Protein AF-A0A1E5II58-F1 (afdb_monomer)

Organism: Endomicrobium trichonymphae (NCBI:txid1408204)

Radius of gyration: 12.89 Å; Cα contacts (8 Å, |Δi|>4): 101; chains: 1; bounding box: 31×24×28 Å

Foldseek 3Di:
DLVVLVVCLVVDDAAAEDEDQDPPDDQVNSCVSSVHNYWYKYWHWDPCVVVLDIDIDIDTDPSDDPVNVVVVVVVNNRD

Mean predicted aligned error: 4.3 Å

Sequence (79 aa):
MLEVFDEMKNFVKMKTIIIPIASGITTRFIEDNIQKNVLAIRAMLDIPSLVLSVATVLCKWRLVSNEQLQKAERLFSAI

Solvent-accessible surface area (backbone atoms only — not comparable to full-atom values): 4736 Å² total; per-residue (Å²): 111,68,64,58,41,65,69,42,39,83,73,62,56,82,70,39,76,45,67,50,62,62,83,95,68,51,56,63,59,54,44,72,63,45,73,54,74,56,27,35,34,37,35,46,66,53,81,44,43,83,73,56,64,40,75,74,46,78,47,74,33,93,84,47,50,71,71,59,49,50,54,51,50,59,60,54,69,77,52

pLDDT: mean 87.39, std 6.29, range [63.03, 95.88]

Structure (mmCIF, N/CA/C/O backbone):
data_AF-A0A1E5II58-F1
#
_entry.id   AF-A0A1E5II58-F1
#
loop_
_atom_site.group_PDB
_atom_site.id
_atom_site.type_symbol
_atom_site.label_atom_id
_atom_site.label_alt_id
_atom_site.label_comp_id
_atom_site.label_asym_id
_atom_site.label_entity_id
_atom_site.label_seq_id
_atom_site.pdbx_PDB_ins_code
_atom_site.Cartn_x
_atom_site.Cartn_y
_atom_site.Cartn_z
_atom_site.occupancy
_atom_site.B_iso_or_equiv
_atom_site.auth_seq_id
_atom_site.auth_comp_id
_atom_site.auth_asym_id
_atom_site.auth_atom_id
_atom_site.pdbx_PDB_model_num
ATOM 1 N N . MET A 1 1 ? -14.383 -9.545 -9.760 1.00 63.03 1 MET A N 1
ATOM 2 C CA . MET A 1 1 ? -13.721 -8.515 -8.912 1.00 63.03 1 MET A CA 1
ATOM 3 C C . MET A 1 1 ? -14.533 -8.218 -7.658 1.00 63.03 1 MET A C 1
ATOM 5 O O . MET A 1 1 ? -13.957 -8.275 -6.583 1.00 63.03 1 MET A O 1
ATOM 9 N N . LEU A 1 2 ? -15.844 -7.966 -7.772 1.00 76.38 2 LEU A N 1
ATOM 10 C CA . LEU A 1 2 ? -16.745 -7.892 -6.610 1.00 76.38 2 LEU A CA 1
ATOM 11 C C . LEU A 1 2 ? -16.723 -9.181 -5.768 1.00 76.38 2 LEU A C 1
ATOM 13 O O . LEU A 1 2 ? -16.607 -9.101 -4.555 1.00 76.38 2 LEU A O 1
ATOM 17 N N . GLU A 1 3 ? -16.685 -10.346 -6.421 1.00 85.19 3 GLU A N 1
ATOM 18 C CA . GLU A 1 3 ? -16.582 -11.661 -5.760 1.00 85.19 3 GLU A CA 1
ATOM 19 C C . GLU A 1 3 ? -15.389 -11.767 -4.798 1.00 85.19 3 GLU A C 1
ATOM 21 O O . GLU A 1 3 ? -15.542 -12.230 -3.675 1.00 85.19 3 GLU A O 1
ATOM 26 N N . VAL A 1 4 ? -14.216 -11.244 -5.180 1.00 87.50 4 VAL A N 1
ATOM 27 C CA . VAL A 1 4 ? -13.016 -11.269 -4.321 1.00 87.50 4 VAL A CA 1
ATOM 28 C C . VAL A 1 4 ? -13.225 -10.416 -3.068 1.00 87.50 4 VAL A C 1
ATOM 30 O O . VAL A 1 4 ? -12.835 -10.806 -1.969 1.00 87.50 4 VAL A O 1
ATOM 33 N N . PHE A 1 5 ? -13.861 -9.250 -3.210 1.0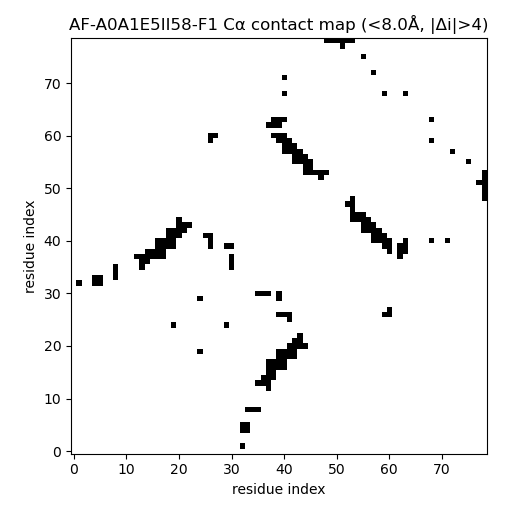0 85.44 5 PHE A N 1
ATOM 34 C CA . PHE A 1 5 ? -14.198 -8.418 -2.057 1.00 85.44 5 PHE A CA 1
ATOM 35 C C . PHE A 1 5 ? -15.231 -9.100 -1.157 1.00 85.44 5 PHE A C 1
ATOM 37 O O . PHE A 1 5 ? -15.077 -9.053 0.063 1.00 85.44 5 PHE A O 1
ATOM 44 N N . ASP A 1 6 ? -16.225 -9.776 -1.732 1.00 87.69 6 ASP A N 1
ATOM 45 C CA . ASP A 1 6 ? -17.239 -10.521 -0.985 1.00 87.69 6 ASP A CA 1
ATOM 46 C C . ASP A 1 6 ? -16.669 -11.713 -0.211 1.00 87.69 6 ASP A C 1
ATOM 48 O O . ASP A 1 6 ? -17.066 -11.940 0.934 1.00 87.69 6 ASP A O 1
ATOM 52 N N . GLU A 1 7 ? -15.705 -12.431 -0.783 1.00 89.06 7 GLU A N 1
ATOM 53 C CA . GLU A 1 7 ? -14.995 -13.515 -0.101 1.00 89.06 7 GLU A CA 1
ATOM 54 C C . GLU A 1 7 ? -14.099 -12.980 1.022 1.00 89.06 7 GLU A C 1
ATOM 56 O O . GLU A 1 7 ? -14.070 -13.524 2.128 1.00 89.06 7 GLU A O 1
ATOM 61 N N . MET A 1 8 ? -13.387 -11.877 0.775 1.00 87.56 8 MET A N 1
ATOM 62 C CA . MET A 1 8 ? -12.421 -11.335 1.728 1.00 87.56 8 MET A CA 1
ATOM 63 C C . MET A 1 8 ? -13.060 -10.536 2.866 1.00 87.56 8 MET A C 1
ATOM 65 O O . MET A 1 8 ? -12.495 -10.514 3.965 1.00 87.56 8 MET A O 1
ATOM 69 N N . LYS A 1 9 ? -14.207 -9.870 2.652 1.00 85.38 9 LYS A N 1
ATOM 70 C CA . LYS A 1 9 ? -14.752 -8.863 3.587 1.00 85.38 9 LYS A CA 1
ATOM 71 C C . LYS A 1 9 ? -14.872 -9.370 5.018 1.00 85.38 9 LYS A C 1
ATOM 73 O O . LYS A 1 9 ? -14.606 -8.614 5.949 1.00 85.38 9 LYS A O 1
ATOM 78 N N . ASN A 1 10 ? -15.192 -10.648 5.219 1.00 86.69 10 ASN A N 1
ATOM 79 C CA . ASN A 1 10 ? -15.353 -11.238 6.549 1.00 86.69 10 ASN A CA 1
ATOM 80 C C . ASN A 1 10 ? -14.019 -11.444 7.288 1.00 86.69 10 ASN A C 1
ATOM 82 O O . ASN A 1 10 ? -13.990 -11.349 8.513 1.00 86.69 10 ASN A O 1
ATOM 86 N N . PHE A 1 11 ? -12.912 -11.612 6.565 1.00 88.00 11 PHE A N 1
ATOM 87 C CA . PHE A 1 11 ? -11.581 -11.885 7.122 1.00 88.00 11 PHE A CA 1
ATOM 88 C C . PHE A 1 11 ? -10.729 -10.627 7.318 1.00 88.00 11 PHE A C 1
ATOM 90 O O . PHE A 1 11 ? -9.764 -10.637 8.087 1.00 88.00 11 PHE A O 1
ATOM 97 N N . VAL A 1 12 ? -11.084 -9.522 6.656 1.00 87.00 12 VAL A N 1
ATOM 98 C CA . VAL A 1 12 ? -10.372 -8.251 6.813 1.00 87.00 12 VAL A CA 1
ATOM 99 C C . VAL A 1 12 ? -10.602 -7.686 8.220 1.00 87.00 12 VAL A C 1
ATOM 101 O O . VAL A 1 12 ? -11.741 -7.452 8.648 1.00 87.00 12 VAL A O 1
ATOM 104 N N . LYS A 1 13 ? -9.494 -7.460 8.938 1.00 87.19 13 LYS A N 1
ATOM 105 C CA . LYS A 1 13 ? -9.475 -6.843 10.269 1.00 87.19 13 LYS A CA 1
ATOM 106 C C . LYS A 1 13 ? -9.638 -5.325 10.160 1.00 87.19 13 LYS A C 1
ATOM 108 O O . LYS A 1 13 ? -9.357 -4.709 9.132 1.00 87.19 13 LYS A O 1
ATOM 113 N N . MET A 1 14 ? -10.070 -4.698 11.253 1.00 82.56 14 MET A N 1
ATOM 114 C CA . MET A 1 14 ? -10.065 -3.236 11.339 1.00 82.56 14 MET A CA 1
ATOM 115 C C . MET A 1 14 ? -8.648 -2.689 11.142 1.00 82.56 14 MET A C 1
ATOM 117 O O . MET A 1 14 ? -7.681 -3.280 11.621 1.00 82.56 14 MET A O 1
ATOM 121 N N . LYS A 1 15 ? -8.540 -1.529 10.480 1.00 83.56 15 LYS A N 1
ATOM 122 C CA . LYS A 1 15 ? -7.267 -0.847 10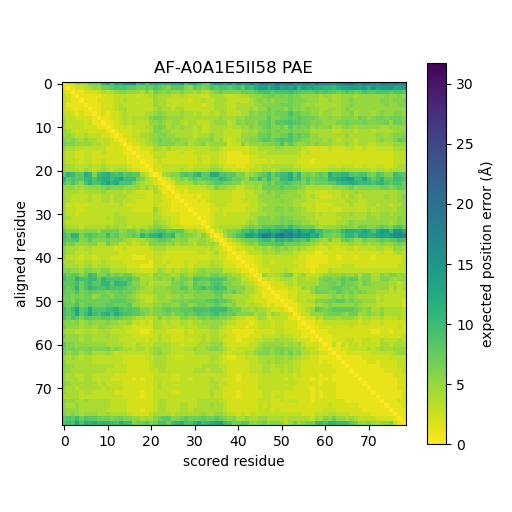.188 1.00 83.56 15 LYS A CA 1
ATOM 123 C C . LYS A 1 15 ? -6.299 -1.639 9.293 1.00 83.56 15 LYS A C 1
ATOM 125 O O . LYS A 1 15 ? -5.132 -1.268 9.196 1.00 83.56 15 LYS A O 1
ATOM 130 N N . THR A 1 16 ? -6.749 -2.700 8.623 1.00 89.06 16 THR A N 1
ATOM 131 C CA . THR A 1 16 ? -5.964 -3.324 7.552 1.00 89.06 16 THR A CA 1
ATOM 132 C C . THR A 1 16 ? -5.821 -2.348 6.382 1.00 89.06 16 THR A C 1
ATOM 134 O O . THR A 1 16 ? -6.796 -1.703 5.984 1.00 89.06 16 THR A O 1
ATOM 137 N N . ILE A 1 17 ? -4.599 -2.243 5.849 1.00 90.94 17 ILE A N 1
ATOM 138 C CA . ILE A 1 17 ? -4.298 -1.471 4.641 1.00 90.94 17 ILE A CA 1
ATOM 139 C C . ILE A 1 17 ? -4.512 -2.367 3.424 1.00 90.94 17 ILE A C 1
ATOM 141 O O . ILE A 1 17 ? -3.959 -3.461 3.353 1.00 90.94 17 ILE A O 1
ATOM 145 N N . ILE A 1 18 ? -5.314 -1.894 2.478 1.00 91.25 18 ILE A N 1
ATOM 146 C CA . ILE A 1 18 ? -5.617 -2.564 1.217 1.00 91.25 18 ILE A CA 1
ATOM 147 C C . ILE A 1 18 ? -5.035 -1.724 0.092 1.00 91.25 18 ILE A C 1
ATOM 149 O O . ILE A 1 18 ? -5.341 -0.535 -0.028 1.00 91.25 18 ILE A O 1
ATOM 153 N N . ILE A 1 19 ? -4.199 -2.363 -0.726 1.00 92.19 19 ILE A N 1
ATOM 154 C CA . ILE A 1 19 ? -3.474 -1.712 -1.812 1.00 92.19 19 ILE A CA 1
ATOM 155 C C . ILE A 1 19 ? -3.851 -2.366 -3.143 1.00 92.19 19 ILE A C 1
ATOM 157 O O . ILE A 1 19 ? -3.248 -3.374 -3.510 1.00 92.19 19 ILE A O 1
ATOM 161 N N . PRO A 1 20 ? -4.860 -1.858 -3.878 1.00 89.19 20 PRO A N 1
ATOM 162 C CA . PRO A 1 20 ? -5.111 -2.335 -5.230 1.00 89.19 20 PRO A CA 1
ATOM 163 C C . PRO A 1 20 ? -3.995 -1.854 -6.163 1.00 89.19 20 PRO A C 1
ATOM 165 O O . PRO A 1 20 ? -3.630 -0.678 -6.153 1.00 89.19 20 PRO A O 1
ATOM 168 N N . ILE A 1 21 ? -3.513 -2.766 -7.003 1.00 87.12 21 ILE A N 1
ATOM 169 C CA . ILE A 1 21 ? -2.591 -2.481 -8.115 1.00 87.12 21 ILE A CA 1
ATOM 170 C C . ILE A 1 21 ? -3.360 -2.406 -9.454 1.00 87.12 21 ILE A C 1
ATOM 172 O O . ILE A 1 21 ? -2.850 -1.947 -10.471 1.00 87.12 21 ILE A O 1
ATOM 176 N N . ALA A 1 22 ? -4.628 -2.833 -9.460 1.00 73.06 22 ALA A N 1
ATOM 177 C CA . ALA A 1 22 ? -5.466 -2.880 -10.651 1.00 73.06 22 ALA A CA 1
ATOM 178 C C . ALA A 1 22 ? -5.885 -1.481 -11.139 1.00 73.06 22 ALA A C 1
ATOM 180 O O . ALA A 1 22 ? -6.308 -0.616 -10.362 1.00 73.06 22 ALA A O 1
ATOM 181 N N . SER A 1 23 ? -5.820 -1.283 -12.457 1.00 71.31 23 SER A N 1
ATOM 182 C CA . SER A 1 23 ? -6.298 -0.067 -13.110 1.00 71.31 23 SER A CA 1
ATOM 183 C C . SER A 1 23 ? -7.824 0.062 -13.006 1.00 71.31 23 SER A C 1
ATOM 185 O O . SER A 1 23 ? -8.557 -0.919 -12.897 1.00 71.31 23 SER A O 1
ATOM 187 N N . GLY A 1 24 ? -8.317 1.303 -12.994 1.00 78.62 24 GLY A N 1
ATOM 188 C CA . GLY A 1 24 ? -9.756 1.597 -13.020 1.00 78.62 24 GLY A CA 1
ATOM 189 C C . GLY A 1 24 ? -10.503 1.483 -11.684 1.00 78.62 24 GLY A C 1
ATOM 190 O O . GLY A 1 24 ? -11.653 1.904 -11.612 1.00 78.62 24 GLY A O 1
ATOM 191 N N . ILE A 1 25 ? -9.872 1.001 -10.608 1.00 86.19 25 ILE A N 1
ATOM 192 C CA . ILE A 1 25 ? -10.515 0.920 -9.286 1.00 86.19 25 ILE A CA 1
ATOM 193 C C . ILE A 1 25 ? -10.295 2.217 -8.504 1.00 86.19 25 ILE A C 1
ATOM 195 O O . ILE A 1 25 ? -9.169 2.700 -8.369 1.00 86.19 25 ILE A O 1
ATOM 199 N N . THR A 1 26 ? -11.364 2.789 -7.952 1.00 88.62 26 THR A N 1
ATOM 200 C CA . THR A 1 26 ? -11.269 3.945 -7.051 1.00 88.62 26 THR A CA 1
ATOM 201 C C . THR A 1 26 ? -11.101 3.496 -5.600 1.00 88.62 26 THR A C 1
ATOM 203 O O . THR A 1 26 ? -11.555 2.428 -5.199 1.00 88.62 26 THR A O 1
ATOM 206 N N . THR A 1 27 ? -10.477 4.330 -4.772 1.00 87.81 27 THR A N 1
ATOM 207 C CA . THR A 1 27 ? -10.413 4.104 -3.317 1.00 87.81 27 THR A CA 1
ATOM 208 C C . THR A 1 27 ? -11.808 4.025 -2.689 1.00 87.81 27 THR A C 1
ATOM 210 O O . THR A 1 27 ? -12.028 3.203 -1.804 1.00 87.81 27 THR A O 1
ATOM 213 N N . ARG A 1 28 ? -12.768 4.797 -3.219 1.00 87.44 28 ARG A N 1
ATOM 214 C CA . ARG A 1 28 ? -14.189 4.738 -2.848 1.00 87.44 28 ARG A CA 1
ATOM 215 C C . ARG A 1 28 ? -14.823 3.376 -3.135 1.00 87.44 28 ARG A C 1
ATOM 217 O O . ARG A 1 28 ? -15.502 2.837 -2.274 1.00 87.44 28 ARG A O 1
ATOM 224 N N . PHE A 1 29 ? -14.550 2.786 -4.301 1.00 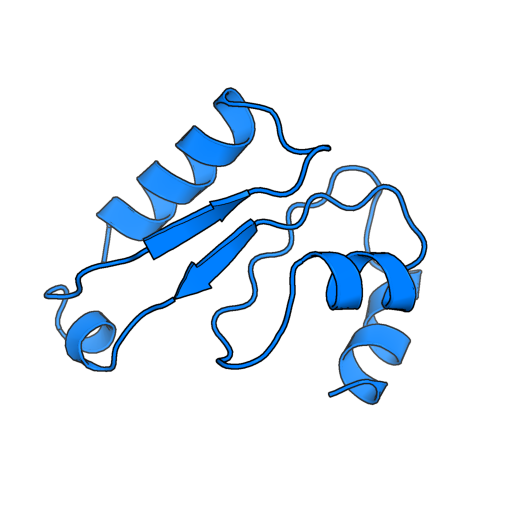88.25 29 PHE A N 1
ATOM 225 C CA . PHE A 1 29 ? -15.060 1.456 -4.644 1.00 88.25 29 PHE A CA 1
ATOM 226 C C . PHE A 1 29 ? -14.645 0.399 -3.609 1.00 88.25 29 PHE A C 1
ATOM 228 O O . PHE A 1 29 ? -15.428 -0.483 -3.283 1.00 88.25 29 PHE A O 1
ATOM 235 N N . ILE A 1 30 ? -13.436 0.490 -3.054 1.00 86.69 30 ILE A N 1
ATOM 236 C CA . ILE A 1 30 ? -12.968 -0.454 -2.028 1.00 86.69 30 ILE A CA 1
ATOM 237 C C . ILE A 1 30 ? -13.724 -0.268 -0.710 1.00 86.69 30 ILE A C 1
ATOM 239 O O . ILE A 1 30 ? -14.116 -1.250 -0.081 1.00 86.69 30 ILE A O 1
ATOM 243 N N . GLU A 1 31 ? -13.926 0.983 -0.292 1.00 83.88 31 GLU A N 1
ATOM 244 C CA . GLU A 1 31 ? -14.666 1.314 0.931 1.00 83.88 31 GLU A CA 1
ATOM 245 C C . GLU A 1 31 ? -16.123 0.839 0.838 1.00 83.88 31 GLU A C 1
ATOM 247 O O . GLU A 1 31 ? -16.592 0.130 1.731 1.00 83.88 31 GLU A O 1
ATOM 252 N N . ASP A 1 32 ? -16.794 1.143 -0.277 1.00 86.62 32 ASP A N 1
ATOM 253 C CA . ASP A 1 32 ? -18.207 0.823 -0.507 1.00 86.62 32 ASP A CA 1
ATOM 254 C C . ASP A 1 32 ? -18.474 -0.697 -0.523 1.00 86.62 32 ASP A C 1
ATOM 256 O O . ASP A 1 32 ? -19.550 -1.137 -0.112 1.00 86.62 32 ASP A O 1
ATOM 260 N N . ASN A 1 33 ? -17.496 -1.508 -0.955 1.00 86.44 33 ASN A N 1
ATOM 261 C CA . ASN A 1 33 ? -17.639 -2.966 -1.059 1.00 86.44 33 ASN A CA 1
ATOM 262 C C . ASN A 1 33 ? -17.200 -3.734 0.196 1.00 86.44 33 ASN A C 1
ATOM 264 O O . ASN A 1 33 ? -17.775 -4.773 0.506 1.00 86.44 33 ASN A O 1
ATOM 268 N N . ILE A 1 34 ? -16.197 -3.253 0.939 1.00 82.62 34 ILE A N 1
ATOM 269 C CA . ILE A 1 34 ? -15.748 -3.942 2.162 1.00 82.62 34 ILE A CA 1
ATOM 270 C C . ILE A 1 34 ? -16.551 -3.495 3.391 1.00 82.62 34 ILE A C 1
ATOM 272 O O . ILE A 1 34 ? -16.654 -4.261 4.350 1.00 82.62 34 ILE A O 1
ATOM 276 N N . GLN A 1 35 ? -17.126 -2.283 3.375 1.00 71.69 35 GLN A N 1
ATOM 277 C CA . GLN A 1 35 ? -18.015 -1.736 4.417 1.00 71.69 35 GLN A CA 1
ATOM 278 C C . GLN A 1 35 ? -17.477 -1.874 5.852 1.00 71.69 35 GLN A C 1
ATOM 280 O O . GLN A 1 35 ? -18.217 -1.975 6.829 1.00 71.69 35 GLN A O 1
ATOM 285 N N . LYS A 1 36 ? -16.152 -1.863 5.993 1.00 68.94 36 LYS A N 1
ATOM 286 C CA . LYS A 1 36 ? -15.425 -1.790 7.263 1.00 68.94 36 LYS A CA 1
ATOM 287 C C . LYS A 1 36 ? -14.548 -0.541 7.216 1.00 68.94 36 LYS A C 1
ATOM 289 O O . LYS A 1 36 ? -14.241 -0.061 6.131 1.00 68.94 36 LYS A O 1
ATOM 294 N N . ASN A 1 37 ? -14.101 -0.033 8.369 1.00 73.81 37 ASN A N 1
ATOM 295 C CA . ASN A 1 37 ? -13.094 1.043 8.461 1.00 73.81 37 ASN A CA 1
ATOM 296 C C . ASN A 1 37 ? -11.716 0.560 7.954 1.00 73.81 37 ASN A C 1
ATOM 298 O O . ASN A 1 37 ? -10.755 0.424 8.722 1.00 73.81 37 ASN A O 1
ATOM 302 N N . VAL A 1 38 ? -11.647 0.219 6.670 1.00 84.12 38 VAL A N 1
ATOM 303 C CA . VAL A 1 38 ? -10.453 -0.219 5.960 1.00 84.12 38 VAL A CA 1
ATOM 304 C C . VAL A 1 38 ? -9.706 0.975 5.404 1.00 84.12 38 VAL A C 1
ATOM 306 O O . VAL A 1 38 ? -10.268 2.024 5.089 1.00 84.12 38 VAL A O 1
ATOM 309 N N . LEU A 1 39 ? -8.398 0.801 5.302 1.00 90.06 39 LEU A N 1
ATOM 310 C CA . LEU A 1 39 ? -7.481 1.831 4.861 1.00 90.06 39 LEU A CA 1
ATOM 311 C C . LEU A 1 39 ? -7.107 1.534 3.413 1.00 90.06 39 LEU A C 1
ATOM 313 O O . LEU A 1 39 ? -6.342 0.614 3.154 1.00 90.06 39 LEU A O 1
ATOM 317 N N . ALA A 1 40 ? -7.658 2.279 2.461 1.00 91.69 40 ALA A N 1
ATOM 318 C CA . ALA A 1 40 ? -7.358 2.076 1.046 1.00 91.69 40 ALA A CA 1
ATOM 319 C C . ALA A 1 40 ? -6.210 2.990 0.582 1.00 91.69 40 ALA A C 1
ATOM 321 O O . ALA A 1 40 ? -6.280 4.211 0.744 1.00 91.69 40 ALA A O 1
ATOM 322 N N . ILE A 1 41 ? -5.176 2.414 -0.034 1.00 93.56 41 ILE A N 1
ATOM 323 C CA . ILE A 1 41 ? -4.112 3.148 -0.739 1.00 93.56 41 ILE A CA 1
ATOM 324 C C . ILE A 1 41 ? -4.032 2.588 -2.150 1.00 93.56 41 ILE A C 1
ATOM 326 O O . ILE A 1 41 ? -3.569 1.475 -2.337 1.00 93.56 41 ILE A O 1
ATOM 330 N N . ARG A 1 42 ? -4.469 3.332 -3.161 1.00 92.19 42 ARG A N 1
ATOM 331 C CA . ARG A 1 42 ? -4.352 2.877 -4.547 1.00 92.19 42 ARG A CA 1
ATOM 332 C C . ARG A 1 42 ? -2.912 3.022 -5.022 1.00 92.19 42 ARG A C 1
ATOM 334 O O . ARG A 1 42 ? -2.358 4.112 -4.905 1.00 92.19 42 ARG A O 1
ATOM 341 N N . ALA A 1 43 ? -2.364 1.959 -5.598 1.00 91.81 43 ALA A N 1
ATOM 342 C CA . ALA A 1 43 ? -1.098 1.991 -6.307 1.00 91.81 43 ALA A CA 1
ATOM 343 C C . ALA A 1 43 ? -1.353 1.851 -7.811 1.00 91.81 43 ALA A C 1
ATOM 345 O O . ALA A 1 43 ? -2.125 0.998 -8.245 1.00 91.81 43 ALA A O 1
ATOM 346 N N . MET A 1 44 ? -0.726 2.708 -8.605 1.00 90.06 44 MET A N 1
ATOM 347 C CA . MET A 1 44 ? -0.641 2.545 -10.049 1.00 90.06 44 MET A CA 1
ATOM 348 C C . MET A 1 44 ? 0.814 2.252 -10.386 1.00 90.06 44 MET A C 1
ATOM 350 O O . MET A 1 44 ? 1.695 3.058 -10.086 1.00 90.06 44 MET A O 1
ATOM 354 N N . LEU A 1 45 ? 1.027 1.062 -10.937 1.00 86.56 45 LEU A N 1
ATOM 355 C CA . LEU A 1 45 ? 2.322 0.534 -11.342 1.00 86.56 45 LEU A CA 1
ATOM 356 C C . LEU A 1 45 ? 2.234 0.170 -12.820 1.00 86.56 45 LEU A C 1
ATOM 358 O O . LEU A 1 45 ? 1.171 -0.245 -13.286 1.00 86.56 45 LEU A O 1
ATOM 362 N N . ASP A 1 46 ? 3.374 0.207 -13.495 1.00 85.12 46 ASP A N 1
ATOM 363 C CA . ASP A 1 46 ? 3.526 -0.343 -14.835 1.00 85.12 46 ASP A CA 1
ATOM 364 C C . ASP A 1 46 ? 4.328 -1.661 -14.800 1.00 85.12 46 ASP A C 1
ATOM 366 O O . ASP A 1 46 ? 4.948 -2.032 -13.795 1.00 85.12 46 ASP A O 1
ATOM 370 N N . ILE A 1 47 ? 4.340 -2.374 -15.931 1.00 85.56 47 ILE A N 1
ATOM 371 C CA . ILE A 1 47 ? 5.074 -3.639 -16.135 1.00 85.56 47 ILE A CA 1
ATOM 372 C C . ILE A 1 47 ? 6.569 -3.583 -15.725 1.00 85.56 47 ILE A C 1
ATOM 374 O O . ILE A 1 47 ? 7.059 -4.595 -15.219 1.00 85.56 47 ILE A O 1
ATOM 378 N N . PRO A 1 48 ? 7.307 -2.454 -15.850 1.00 86.62 48 PRO A N 1
ATOM 379 C CA . PRO A 1 48 ? 8.699 -2.352 -15.392 1.00 86.62 48 PRO A CA 1
ATOM 380 C C . PRO A 1 48 ? 8.949 -2.655 -13.904 1.00 86.62 48 PRO A C 1
ATOM 382 O O . PRO A 1 48 ? 10.102 -2.836 -13.515 1.00 86.62 48 PRO A O 1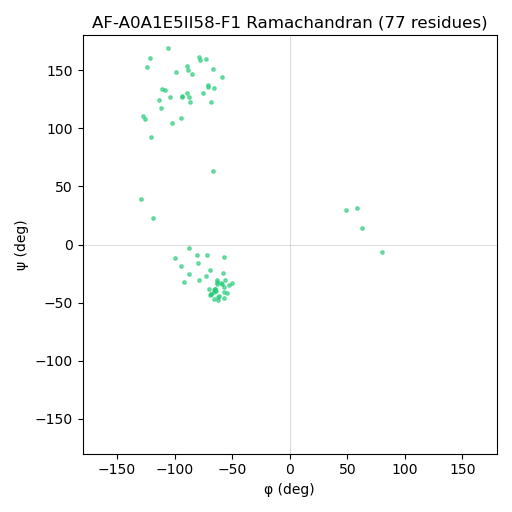
ATOM 385 N N . SER A 1 49 ? 7.903 -2.778 -13.080 1.00 86.12 49 SER A N 1
ATOM 386 C CA . SER A 1 49 ? 8.008 -3.251 -11.686 1.00 86.12 49 SER A CA 1
ATOM 387 C C . SER A 1 49 ? 8.621 -4.652 -11.562 1.00 86.12 49 SER A C 1
ATOM 389 O O . SER A 1 49 ? 9.231 -4.971 -10.547 1.00 86.12 49 SER A O 1
ATOM 391 N N . LEU A 1 50 ? 8.539 -5.478 -12.611 1.00 87.44 50 LEU A N 1
ATOM 392 C CA . LEU A 1 50 ? 9.168 -6.805 -12.646 1.00 87.44 50 LEU A CA 1
ATOM 393 C C . LEU A 1 50 ? 10.702 -6.756 -12.714 1.00 87.44 50 LEU A C 1
ATOM 395 O O . LEU A 1 50 ? 11.359 -7.735 -12.369 1.00 87.44 50 LEU A O 1
ATOM 399 N N . VAL A 1 51 ? 11.265 -5.638 -13.174 1.00 91.06 51 VAL A N 1
ATOM 400 C CA . VAL A 1 51 ? 12.715 -5.419 -13.323 1.00 91.06 51 VAL A CA 1
ATOM 401 C C . VAL A 1 51 ? 13.208 -4.257 -12.458 1.00 91.06 51 VAL A C 1
ATOM 403 O O . VAL A 1 51 ? 14.244 -3.659 -12.739 1.00 91.06 51 VAL A O 1
ATOM 406 N N . LEU A 1 52 ? 12.458 -3.935 -11.402 1.00 88.00 52 LEU A N 1
ATOM 407 C CA . LEU A 1 52 ? 12.794 -2.916 -10.406 1.00 88.00 52 LEU A CA 1
ATOM 408 C C . LEU A 1 52 ? 12.996 -1.501 -10.989 1.00 88.00 52 LEU A C 1
ATOM 410 O O . LEU A 1 52 ? 13.853 -0.744 -10.540 1.00 88.00 52 LEU A O 1
ATOM 414 N N . SER A 1 53 ? 12.282 -1.178 -12.072 1.00 86.12 53 SER A N 1
ATOM 415 C CA . SER A 1 53 ? 12.471 0.061 -12.846 1.00 86.12 53 SER A CA 1
ATOM 416 C C . SER A 1 53 ? 11.151 0.798 -13.072 1.00 86.12 53 SER A C 1
ATOM 418 O O . SER A 1 53 ? 10.879 1.293 -14.168 1.00 86.12 53 SER A O 1
ATOM 420 N N . VAL A 1 54 ? 10.284 0.820 -12.059 1.00 86.12 54 VAL A N 1
ATOM 421 C CA . VAL A 1 54 ? 8.940 1.398 -12.161 1.00 86.12 54 VAL A CA 1
ATOM 422 C C . VAL A 1 54 ? 8.868 2.814 -11.597 1.00 86.12 54 VAL A C 1
ATOM 424 O O . VAL A 1 54 ? 9.522 3.159 -10.616 1.00 86.12 54 VAL A O 1
ATOM 427 N N . ALA A 1 55 ? 7.991 3.627 -12.180 1.00 86.50 55 ALA A N 1
ATOM 428 C CA . ALA A 1 55 ? 7.455 4.803 -11.512 1.00 86.50 55 ALA A CA 1
ATOM 429 C C . ALA A 1 55 ? 6.127 4.420 -10.844 1.00 86.50 55 ALA A C 1
ATOM 431 O O . ALA A 1 55 ? 5.130 4.175 -11.522 1.00 86.50 55 ALA A O 1
ATOM 432 N N . THR A 1 56 ? 6.115 4.346 -9.513 1.00 88.81 56 THR A N 1
ATOM 433 C CA . THR A 1 56 ? 4.907 4.014 -8.745 1.00 88.81 56 THR A CA 1
ATOM 434 C C . THR A 1 56 ? 4.180 5.281 -8.310 1.00 88.81 56 THR A C 1
ATOM 436 O O . THR A 1 56 ? 4.761 6.140 -7.649 1.00 88.81 56 THR A O 1
ATOM 439 N N . VAL A 1 57 ? 2.882 5.375 -8.607 1.00 90.81 57 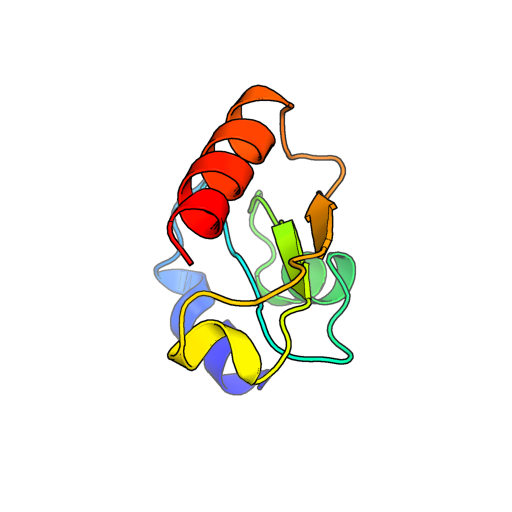VAL A N 1
ATOM 440 C CA . VAL A 1 57 ? 2.015 6.440 -8.079 1.00 90.81 57 VAL A CA 1
ATOM 441 C C . VAL A 1 57 ? 1.128 5.885 -6.973 1.00 90.81 57 VAL A C 1
ATOM 443 O O . VAL A 1 57 ? 0.406 4.909 -7.178 1.00 90.81 57 VAL A O 1
ATOM 446 N N . LEU A 1 58 ? 1.140 6.540 -5.810 1.00 92.81 58 LEU A N 1
ATOM 447 C CA . LEU A 1 58 ? 0.304 6.190 -4.662 1.00 92.81 58 LEU A CA 1
ATOM 448 C C . LEU A 1 58 ? -0.760 7.260 -4.406 1.00 92.81 58 LEU A C 1
ATOM 450 O O . LEU A 1 58 ? -0.473 8.454 -4.357 1.00 92.81 58 LEU A O 1
ATOM 454 N N . CYS A 1 59 ? -2.000 6.826 -4.189 1.00 92.06 59 CYS A N 1
ATOM 455 C CA . CYS A 1 59 ? -3.125 7.685 -3.834 1.00 92.06 59 CYS A CA 1
ATOM 456 C C . CYS A 1 59 ? -3.808 7.144 -2.576 1.00 92.06 59 CYS A C 1
ATOM 458 O O . CYS A 1 59 ? -4.440 6.085 -2.595 1.00 92.06 59 CYS A O 1
ATOM 460 N N . LYS A 1 60 ? -3.679 7.870 -1.463 1.00 92.75 60 LYS A N 1
ATOM 461 C CA . LYS A 1 60 ? -4.265 7.467 -0.182 1.00 92.75 60 LYS A CA 1
ATOM 462 C C . LYS A 1 60 ? -5.726 7.898 -0.043 1.00 92.75 60 LYS A C 1
ATOM 464 O O . LYS A 1 60 ? -6.114 8.972 -0.500 1.00 92.75 60 LYS A O 1
ATOM 469 N N . TRP A 1 61 ? -6.524 7.093 0.654 1.00 91.44 61 TRP A N 1
ATOM 470 C CA . TRP A 1 61 ? -7.859 7.495 1.093 1.00 91.44 61 TRP A CA 1
ATOM 471 C C . TRP A 1 61 ? -7.820 8.396 2.333 1.00 91.44 61 TRP A C 1
ATOM 473 O O . TRP A 1 61 ? -6.838 8.416 3.074 1.00 91.44 61 TRP A O 1
ATOM 483 N N . ARG A 1 62 ? -8.916 9.121 2.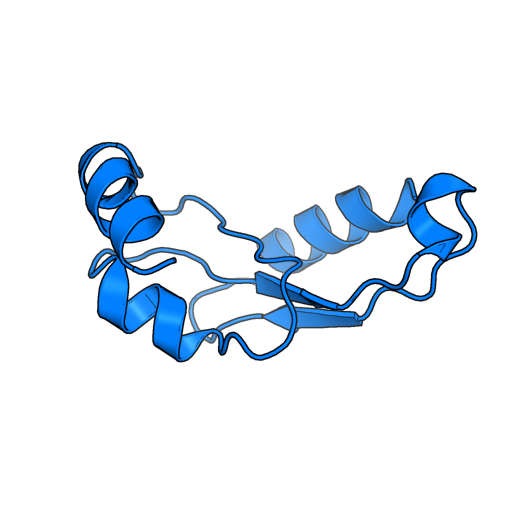596 1.00 88.44 62 ARG A N 1
ATOM 484 C CA . ARG A 1 62 ? -9.028 10.093 3.703 1.00 88.44 62 ARG A CA 1
ATOM 485 C C . ARG A 1 62 ? -8.734 9.509 5.089 1.00 88.44 62 ARG A C 1
ATOM 487 O O . ARG A 1 62 ? -8.257 10.228 5.956 1.00 88.44 62 ARG A O 1
ATOM 494 N N . LEU A 1 63 ? -9.015 8.220 5.295 1.00 89.12 63 LEU A N 1
ATOM 495 C CA . LEU A 1 63 ? -8.808 7.539 6.579 1.00 89.12 63 LEU A CA 1
ATOM 496 C C . LEU A 1 63 ? -7.347 7.116 6.808 1.00 89.12 63 LEU A C 1
ATOM 498 O O . LEU A 1 63 ? -7.001 6.686 7.905 1.00 89.12 63 LEU A O 1
ATOM 502 N N . VAL A 1 64 ? -6.492 7.230 5.787 1.00 92.25 64 VAL A N 1
ATOM 503 C CA . VAL A 1 64 ? -5.090 6.808 5.836 1.00 92.25 64 VAL A CA 1
ATOM 504 C C . VAL A 1 64 ? -4.212 7.933 6.384 1.00 92.25 64 VAL A C 1
ATOM 506 O O . VAL A 1 64 ? -4.134 9.038 5.826 1.00 92.25 64 VAL A O 1
ATOM 509 N N . SER A 1 65 ? -3.497 7.637 7.468 1.00 94.44 65 SER A N 1
ATOM 510 C CA . SER A 1 65 ? -2.527 8.559 8.055 1.00 94.44 65 SER A CA 1
ATOM 511 C C . SER A 1 65 ? -1.267 8.682 7.190 1.00 94.44 65 SER A C 1
ATOM 513 O O . SER A 1 65 ? -0.952 7.812 6.378 1.00 94.44 65 SER A O 1
ATOM 515 N N . ASN A 1 66 ? -0.504 9.761 7.376 1.00 94.94 66 ASN A N 1
ATOM 516 C CA . ASN A 1 66 ? 0.767 9.932 6.662 1.00 94.94 66 ASN A CA 1
ATOM 517 C C . ASN A 1 66 ? 1.78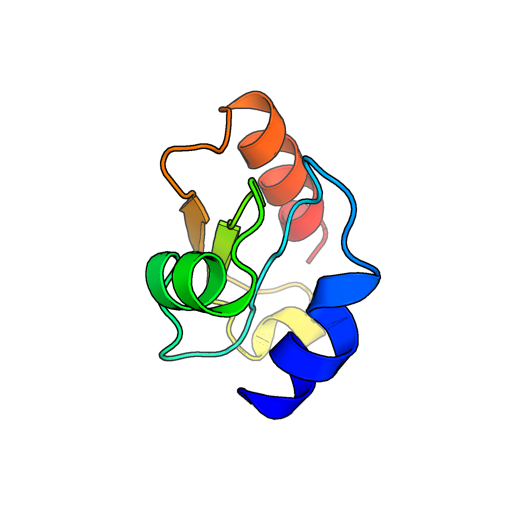7 8.843 7.028 1.00 94.94 66 ASN A C 1
ATOM 519 O O . ASN A 1 66 ? 2.546 8.412 6.172 1.00 94.94 66 ASN A O 1
ATOM 523 N N . GLU A 1 67 ? 1.762 8.338 8.263 1.00 95.31 67 GLU A N 1
ATOM 524 C CA . GLU A 1 67 ? 2.620 7.224 8.683 1.00 95.31 67 GLU A CA 1
ATOM 525 C C . GLU A 1 67 ? 2.284 5.926 7.926 1.00 95.31 67 GLU A C 1
ATOM 527 O O . GLU A 1 67 ? 3.166 5.162 7.542 1.00 95.31 67 GLU A O 1
ATOM 532 N N . GLN A 1 68 ? 0.997 5.671 7.681 1.00 94.88 68 GLN A N 1
ATOM 533 C CA . GLN A 1 68 ? 0.545 4.514 6.908 1.00 94.88 68 GLN A CA 1
ATOM 534 C C . GLN A 1 68 ? 0.894 4.654 5.426 1.00 94.88 68 GLN A C 1
ATOM 536 O O . GLN A 1 68 ? 1.301 3.671 4.810 1.00 94.88 68 GLN A O 1
ATOM 541 N N . LEU A 1 69 ? 0.794 5.868 4.875 1.00 95.25 69 LEU A N 1
ATOM 542 C CA . LEU A 1 69 ? 1.264 6.153 3.520 1.00 95.25 69 LEU A CA 1
ATOM 543 C C . LEU A 1 69 ? 2.777 5.921 3.399 1.00 95.25 69 LEU A C 1
ATOM 545 O O . LEU A 1 69 ? 3.191 5.209 2.493 1.00 95.25 69 LEU A O 1
ATOM 549 N N . GLN A 1 70 ? 3.582 6.397 4.353 1.00 95.88 70 GLN A N 1
ATOM 550 C CA . GLN A 1 70 ? 5.031 6.159 4.356 1.00 95.88 70 GLN A CA 1
ATOM 551 C C . GLN A 1 70 ? 5.395 4.670 4.409 1.00 95.88 70 GLN A C 1
ATOM 553 O O . GLN A 1 70 ? 6.390 4.254 3.822 1.00 95.88 70 GLN A O 1
ATOM 558 N N . LYS A 1 71 ? 4.598 3.835 5.091 1.00 94.81 71 LYS A N 1
ATOM 559 C CA . LYS A 1 71 ? 4.789 2.373 5.065 1.00 94.81 71 LYS A CA 1
ATOM 560 C C . LYS A 1 71 ? 4.573 1.802 3.662 1.00 94.81 71 LYS A C 1
ATOM 562 O O . LYS A 1 71 ? 5.342 0.942 3.250 1.00 94.81 71 LYS A O 1
ATOM 567 N N . ALA A 1 72 ? 3.570 2.292 2.932 1.00 94.56 72 ALA A N 1
ATOM 568 C CA . ALA A 1 72 ? 3.349 1.905 1.541 1.00 94.56 72 ALA A CA 1
ATOM 569 C C . ALA A 1 72 ? 4.455 2.441 0.617 1.00 94.56 72 ALA A C 1
ATOM 571 O O . ALA A 1 72 ? 4.963 1.691 -0.206 1.00 94.56 72 ALA A O 1
ATOM 572 N N . GLU A 1 73 ? 4.896 3.688 0.789 1.00 94.44 73 GLU A N 1
ATOM 573 C CA . GLU A 1 73 ? 6.022 4.259 0.032 1.00 94.44 73 GLU A CA 1
ATOM 574 C C . GLU A 1 73 ? 7.296 3.426 0.204 1.00 94.44 73 GLU A C 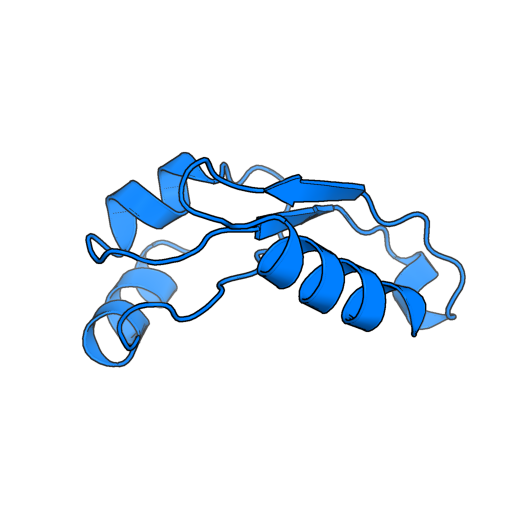1
ATOM 576 O O . GLU A 1 73 ? 7.933 3.071 -0.781 1.00 94.44 73 GLU A O 1
ATOM 581 N N . ARG A 1 74 ? 7.623 3.032 1.441 1.00 95.06 74 ARG A N 1
ATOM 582 C CA . ARG A 1 74 ? 8.766 2.150 1.731 1.00 95.06 74 ARG A CA 1
ATOM 583 C C . ARG A 1 74 ? 8.625 0.759 1.116 1.00 95.06 74 ARG A C 1
ATOM 585 O O . ARG A 1 74 ? 9.627 0.155 0.752 1.00 95.06 74 ARG A O 1
ATOM 592 N N . LEU A 1 75 ? 7.402 0.233 1.029 1.00 93.25 75 LEU A N 1
ATOM 593 C CA . LEU A 1 75 ? 7.144 -1.044 0.363 1.00 93.25 75 LEU A CA 1
ATOM 594 C C . LEU A 1 75 ? 7.436 -0.935 -1.138 1.00 93.25 75 LEU A C 1
ATOM 596 O O . LEU A 1 75 ? 8.119 -1.789 -1.692 1.00 93.25 75 LEU A O 1
ATOM 600 N N . PHE A 1 76 ? 6.947 0.127 -1.777 1.00 91.19 76 PHE A N 1
ATOM 601 C CA . PHE A 1 76 ? 7.114 0.335 -3.212 1.00 91.19 76 PHE A CA 1
ATOM 602 C C . PHE A 1 76 ? 8.487 0.881 -3.606 1.00 91.19 76 PHE A C 1
ATOM 604 O O . PHE A 1 76 ? 8.854 0.748 -4.761 1.00 91.19 76 PHE A O 1
ATOM 611 N N . SER A 1 77 ? 9.280 1.425 -2.676 1.00 89.38 77 SER A N 1
ATOM 612 C CA . SER A 1 77 ? 10.675 1.804 -2.948 1.00 89.38 77 SER A CA 1
ATOM 613 C C . SER A 1 77 ? 11.617 0.608 -3.113 1.00 89.38 77 SER A C 1
ATOM 615 O O . SER A 1 77 ? 12.785 0.793 -3.434 1.00 89.38 77 SER A O 1
ATOM 617 N N . ALA A 1 78 ? 11.146 -0.605 -2.812 1.00 87.38 78 ALA A N 1
ATOM 618 C CA . ALA A 1 78 ? 11.905 -1.834 -3.011 1.00 87.38 78 ALA A CA 1
ATOM 619 C C . ALA A 1 78 ? 11.727 -2.434 -4.420 1.00 87.38 78 ALA A C 1
ATOM 621 O O . ALA A 1 78 ? 12.342 -3.466 -4.696 1.00 87.38 78 ALA A O 1
ATOM 622 N N . ILE A 1 79 ? 10.882 -1.830 -5.269 1.00 81.81 79 ILE A N 1
ATOM 623 C CA . ILE A 1 79 ? 10.550 -2.298 -6.624 1.00 81.81 79 ILE A CA 1
ATOM 624 C C . ILE A 1 79 ? 10.589 -1.181 -7.667 1.00 81.81 79 ILE A C 1
ATOM 626 O O . ILE A 1 79 ? 10.709 -0.003 -7.277 1.00 81.81 79 ILE A O 1
#

Nearest PDB structures (foldseek):
  3tri-assembly1_B  TM=9.234E-01  e=3.035E-04  Coxiella burnetii
  3gt0-assembly1_A  TM=8.355E-01  e=4.479E-04  Bacillus cereus ATCC 14579
  2ahr-assembly1_E  TM=8.309E-01  e=2.419E-03  Streptococcus pyogenes M1 GAS
  2rcy-assembly1_A  TM=8.765E-01  e=7.777E-03  Plasmodium falciparum 3D7
  2rcy-assembly1_D-2  TM=8.738E-01  e=7.777E-03  Plasmodium falciparum 3D7

Secondary structure (DSSP, 8-state):
-HHHHHHH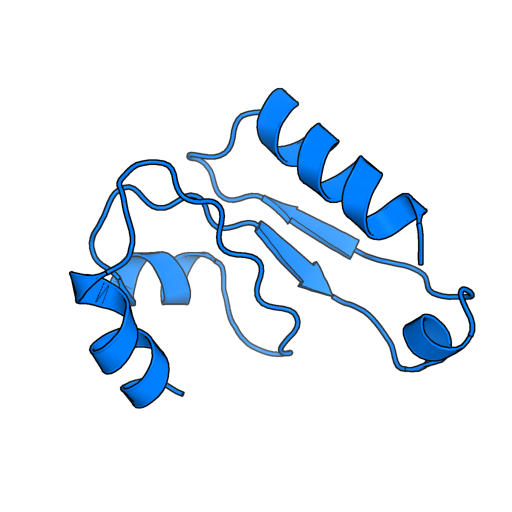TTTPPTT-EE---STT--HHHHHHHH-SS-EEEEEE--GGGGGT----EEEE-TT--HHHHHHHHHHHTT-

InterPro domains:
  IPR036291 NAD(P)-binding domain superfamily [SSF51735] (3-79)